Protein AF-A0ABD2N3L8-F1 (afdb_monomer_lite)

pLDDT: mean 77.05, std 20.36, range [38.5, 96.25]

Foldseek 3Di:
DDDDPPPPPPDDPPPVPVQLEAEDQDAQVPDAAEEEEEEDQDDWDPWDWDDDPNHIYIYGYAHPVGRLVSLLVCQVPRFDWPAEHEYEYPDPVSVVSSSVSCVVRDDPRGYRHYYHDDHDPPPPVPPPVVVVVVVVVVPDPDDDD

Structure (mmCIF, N/CA/C/O backbone):
data_AF-A0ABD2N3L8-F1
#
_entry.id   AF-A0ABD2N3L8-F1
#
loop_
_atom_site.group_PDB
_atom_site.id
_atom_site.type_symbol
_atom_site.label_atom_id
_atom_site.label_alt_id
_atom_site.label_comp_id
_atom_site.label_asym_id
_atom_site.label_entity_id
_atom_site.label_seq_id
_atom_site.pdbx_PDB_ins_code
_atom_site.Cartn_x
_atom_site.Cartn_y
_atom_site.Cartn_z
_atom_site.occupancy
_atom_site.B_iso_or_equiv
_atom_site.auth_seq_id
_atom_site.auth_comp_id
_atom_site.auth_asym_id
_atom_site.auth_atom_id
_atom_site.pdbx_PDB_model_num
ATOM 1 N N . MET A 1 1 ? 22.037 -50.477 7.734 1.00 45.06 1 MET A N 1
ATOM 2 C CA . MET A 1 1 ? 22.374 -49.044 7.628 1.00 45.06 1 MET A CA 1
ATOM 3 C C . MET A 1 1 ? 21.287 -48.515 6.740 1.00 45.06 1 MET A C 1
ATOM 5 O O . MET A 1 1 ? 21.421 -48.643 5.536 1.00 45.06 1 MET A O 1
ATOM 9 N N . ASP A 1 2 ? 20.197 -48.041 7.323 1.00 44.62 2 ASP A N 1
ATOM 10 C CA . ASP A 1 2 ? 19.033 -47.6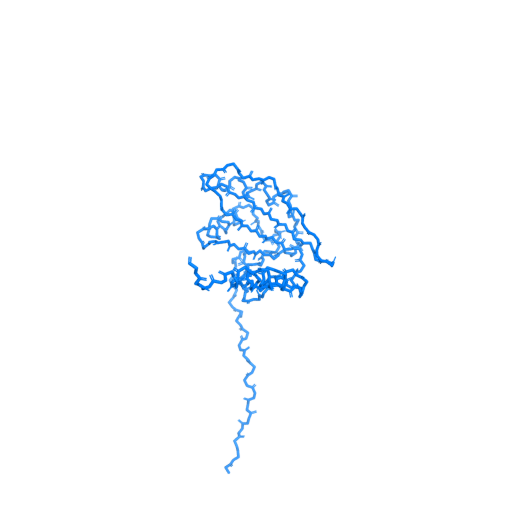13 6.558 1.00 44.62 2 ASP A CA 1
ATOM 11 C C . ASP A 1 2 ? 18.518 -46.367 7.261 1.00 44.62 2 ASP A C 1
ATOM 13 O O . ASP A 1 2 ? 18.253 -46.370 8.464 1.00 44.62 2 ASP A O 1
ATOM 17 N N . VAL A 1 3 ? 18.624 -45.270 6.524 1.00 47.12 3 VAL A N 1
ATOM 18 C CA . VAL A 1 3 ? 18.608 -43.897 7.009 1.00 47.12 3 VAL A CA 1
ATOM 19 C C . VAL A 1 3 ? 17.155 -43.447 7.103 1.00 47.12 3 VAL A C 1
ATOM 21 O O . VAL A 1 3 ? 16.407 -43.552 6.136 1.00 47.12 3 VAL A O 1
ATOM 24 N N . ASP A 1 4 ? 16.783 -42.977 8.289 1.00 46.62 4 ASP A N 1
ATOM 25 C CA . ASP A 1 4 ? 15.491 -42.391 8.635 1.00 46.62 4 ASP A CA 1
ATOM 26 C C . ASP A 1 4 ? 15.272 -41.114 7.799 1.00 46.62 4 ASP A C 1
ATOM 28 O O . ASP A 1 4 ? 15.884 -40.073 8.051 1.00 46.62 4 ASP A O 1
ATOM 32 N N . GLU A 1 5 ? 14.4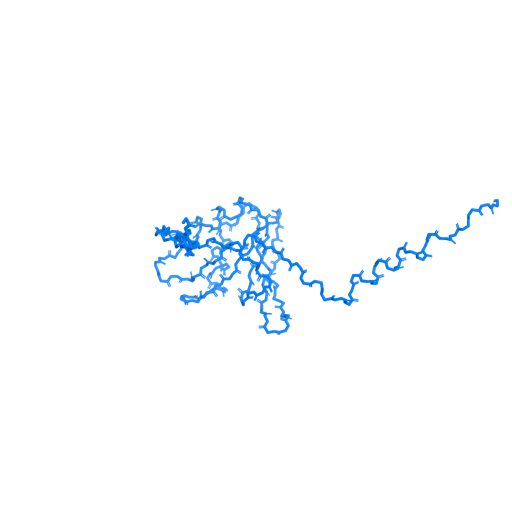47 -41.198 6.755 1.00 49.03 5 GLU A N 1
ATOM 33 C CA . GLU A 1 5 ? 14.090 -40.058 5.905 1.00 49.03 5 GLU A CA 1
ATOM 34 C C . GLU A 1 5 ? 12.995 -39.227 6.590 1.00 49.03 5 GLU A C 1
ATOM 36 O O . GLU A 1 5 ? 11.815 -39.262 6.239 1.00 49.03 5 GLU A O 1
ATOM 41 N N . GLN A 1 6 ? 13.389 -38.468 7.615 1.00 45.69 6 GLN A N 1
ATOM 42 C CA . GLN A 1 6 ? 12.543 -37.413 8.165 1.00 45.69 6 GLN A CA 1
ATOM 43 C C . GLN A 1 6 ? 12.435 -36.288 7.139 1.00 45.69 6 GLN A C 1
ATOM 45 O O . GLN A 1 6 ? 13.367 -35.515 6.919 1.00 45.69 6 GLN A O 1
ATOM 50 N N . THR A 1 7 ? 11.263 -36.182 6.517 1.00 46.12 7 THR A N 1
ATOM 51 C CA . THR A 1 7 ? 10.870 -35.008 5.738 1.00 46.12 7 THR A CA 1
ATOM 52 C C . THR A 1 7 ? 10.748 -33.821 6.695 1.00 46.12 7 THR A C 1
ATOM 54 O O . THR A 1 7 ? 9.750 -33.657 7.395 1.00 46.12 7 THR A O 1
ATOM 57 N N . ILE A 1 8 ? 11.795 -32.999 6.763 1.00 43.25 8 ILE A N 1
ATOM 58 C CA . ILE A 1 8 ? 11.789 -31.745 7.516 1.00 43.25 8 ILE A CA 1
ATOM 59 C C . ILE A 1 8 ? 10.856 -30.781 6.776 1.00 43.25 8 ILE A C 1
ATOM 61 O O . ILE A 1 8 ? 11.246 -30.130 5.808 1.00 43.25 8 ILE A O 1
ATOM 65 N N . HIS A 1 9 ? 9.603 -30.691 7.222 1.00 39.84 9 HIS A N 1
ATOM 66 C CA . HIS A 1 9 ? 8.725 -29.589 6.847 1.00 39.84 9 HIS A CA 1
ATOM 67 C C . HIS A 1 9 ? 9.372 -28.292 7.333 1.00 39.84 9 HIS A C 1
ATOM 69 O O . HIS A 1 9 ? 9.538 -28.092 8.537 1.00 39.84 9 HIS A O 1
ATOM 75 N N . SER A 1 10 ? 9.783 -27.435 6.396 1.00 44.34 10 SER A N 1
ATOM 76 C CA . SER A 1 10 ? 10.396 -26.150 6.709 1.00 44.34 10 SER A CA 1
ATOM 77 C C . SER A 1 10 ? 9.502 -25.346 7.651 1.00 44.34 10 SER A C 1
ATOM 79 O O . SER A 1 10 ? 8.373 -24.979 7.335 1.00 44.34 10 SER A O 1
ATOM 81 N N . SER A 1 11 ? 10.071 -25.148 8.830 1.00 39.94 11 SER A N 1
ATOM 82 C CA . SER A 1 11 ? 9.737 -24.291 9.952 1.00 39.94 11 SER A CA 1
ATOM 83 C C . SER A 1 11 ? 8.638 -23.259 9.703 1.00 39.94 11 SER A C 1
ATOM 85 O O . SER A 1 11 ? 8.831 -22.229 9.059 1.00 39.94 11 SER A O 1
ATOM 87 N N . ASN A 1 12 ? 7.508 -23.508 10.357 1.00 42.78 12 ASN A N 1
ATOM 88 C CA . ASN A 1 12 ? 6.548 -22.509 10.787 1.00 42.78 12 ASN A CA 1
ATOM 89 C C . ASN A 1 12 ? 7.272 -21.395 11.575 1.00 42.78 12 ASN A C 1
ATOM 91 O O . ASN A 1 12 ? 7.543 -21.544 12.766 1.00 42.78 12 ASN A O 1
ATOM 95 N N . SER A 1 13 ? 7.595 -20.280 10.916 1.00 38.50 13 SER A N 1
ATOM 96 C CA . SER A 1 13 ? 8.038 -19.052 11.584 1.00 38.50 13 SER A CA 1
ATOM 97 C C . SER A 1 13 ? 6.819 -18.329 12.157 1.00 38.50 13 SER A C 1
ATOM 99 O O . SER A 1 13 ? 6.389 -17.300 11.645 1.00 38.50 13 SER A O 1
ATOM 101 N N . THR A 1 14 ? 6.229 -18.876 13.222 1.00 43.19 14 THR A N 1
ATOM 102 C CA . THR A 1 14 ? 5.376 -18.090 14.124 1.00 43.19 14 THR A CA 1
ATOM 103 C C . THR A 1 14 ? 6.280 -17.389 15.126 1.00 43.19 14 THR A C 1
ATOM 105 O O . THR A 1 14 ? 6.346 -17.736 16.299 1.00 43.19 14 THR A O 1
ATOM 108 N N . THR A 1 15 ? 7.008 -16.383 14.656 1.00 40.62 15 THR A N 1
ATOM 109 C CA . THR A 1 15 ? 7.204 -15.211 15.498 1.00 40.62 15 THR A CA 1
ATOM 110 C C . THR A 1 15 ? 5.870 -14.486 15.460 1.00 40.62 15 THR A C 1
ATOM 112 O O . THR A 1 15 ? 5.416 -14.107 14.379 1.00 40.62 15 THR A O 1
ATOM 115 N N . GLU A 1 16 ? 5.205 -14.345 16.606 1.00 46.66 16 GLU A N 1
ATOM 116 C CA . GLU A 1 16 ? 4.121 -13.376 16.775 1.00 46.66 16 GLU A CA 1
ATOM 117 C C . GLU A 1 16 ? 4.713 -11.972 16.623 1.00 46.66 16 GLU A C 1
ATOM 119 O O . GLU A 1 16 ? 4.898 -11.221 17.579 1.00 46.66 16 GLU A O 1
ATOM 124 N N . ASP A 1 17 ? 5.094 -11.638 15.396 1.00 46.03 17 ASP A N 1
ATOM 125 C CA . ASP A 1 17 ? 5.476 -10.303 15.018 1.00 46.03 17 ASP A CA 1
ATOM 126 C C . ASP A 1 17 ? 4.173 -9.514 14.990 1.00 46.03 17 ASP A C 1
ATOM 128 O O . ASP A 1 17 ? 3.414 -9.521 14.022 1.00 46.03 17 ASP A O 1
ATOM 132 N N . SER A 1 18 ? 3.857 -8.914 16.136 1.00 56.66 18 SER A N 1
ATOM 133 C CA . SER A 1 18 ? 2.701 -8.035 16.329 1.00 56.66 18 SER A CA 1
ATOM 134 C C . SER A 1 18 ? 2.750 -6.768 15.463 1.00 56.66 18 SER A C 1
ATOM 136 O O . SER A 1 18 ? 1.913 -5.880 15.628 1.00 56.66 18 SER A O 1
ATOM 138 N N . SER A 1 19 ? 3.706 -6.677 14.533 1.00 67.25 19 SER A N 1
ATOM 139 C CA . SER A 1 19 ? 3.727 -5.674 13.485 1.00 67.25 19 SER A CA 1
ATOM 140 C C . SER A 1 19 ? 2.423 -5.731 12.673 1.00 67.25 19 SER A C 1
ATOM 142 O O . SER A 1 19 ? 2.055 -6.785 12.144 1.00 67.25 19 SER A O 1
ATOM 144 N N . PRO A 1 20 ? 1.707 -4.604 12.515 1.00 77.25 20 PRO A N 1
ATOM 145 C CA . PRO A 1 20 ? 0.467 -4.548 11.741 1.00 77.25 20 PRO A CA 1
ATOM 146 C C . PRO A 1 20 ? 0.691 -4.794 10.243 1.00 77.25 20 PRO A C 1
ATOM 148 O O . PRO A 1 20 ? -0.276 -4.927 9.491 1.00 77.25 20 PRO A O 1
ATOM 151 N N . ILE A 1 21 ? 1.951 -4.844 9.797 1.00 89.06 21 ILE A N 1
ATOM 152 C CA . ILE A 1 21 ? 2.322 -5.153 8.422 1.00 89.06 21 ILE A CA 1
ATOM 153 C C . ILE A 1 21 ? 3.120 -6.450 8.393 1.00 89.06 21 ILE A C 1
ATOM 155 O O . ILE A 1 21 ? 4.234 -6.518 8.911 1.00 89.06 21 ILE A O 1
ATOM 159 N N . LYS A 1 22 ? 2.569 -7.463 7.721 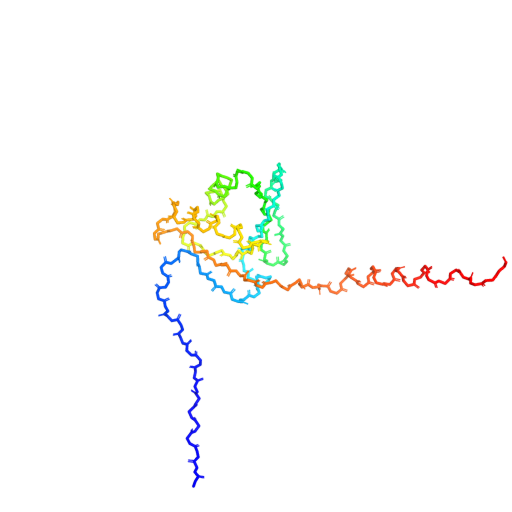1.00 91.19 22 LYS A N 1
ATOM 160 C CA . LYS A 1 22 ? 3.254 -8.735 7.471 1.00 91.19 22 LYS A CA 1
ATOM 161 C C . LYS A 1 22 ? 4.158 -8.595 6.253 1.00 91.19 22 LYS A C 1
ATOM 163 O O . LYS A 1 22 ? 3.719 -8.073 5.232 1.00 91.19 22 LYS A O 1
ATOM 168 N N . ILE A 1 23 ? 5.389 -9.088 6.329 1.00 92.25 23 ILE A N 1
ATOM 169 C CA . ILE A 1 23 ? 6.311 -9.121 5.186 1.00 92.25 23 ILE A CA 1
ATOM 170 C C . ILE A 1 23 ? 6.231 -10.499 4.524 1.00 92.25 23 ILE A C 1
ATOM 172 O O . ILE A 1 23 ? 6.195 -11.522 5.204 1.00 92.25 23 ILE A O 1
ATOM 176 N N . SER A 1 24 ? 6.184 -10.529 3.197 1.00 91.19 24 SER A N 1
ATOM 177 C CA . SER A 1 24 ? 6.148 -11.740 2.3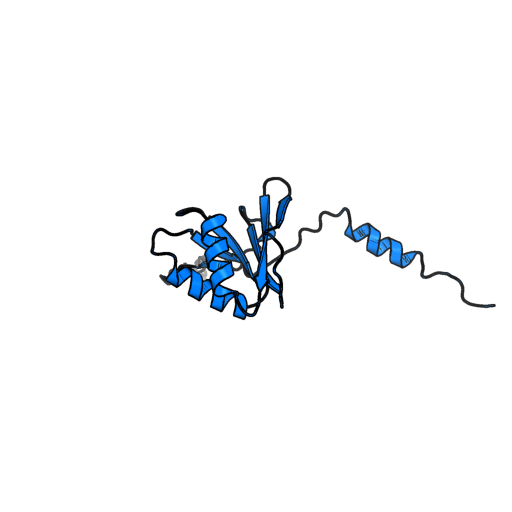84 1.00 91.19 24 SER A CA 1
ATOM 178 C C . SER A 1 24 ? 7.124 -11.615 1.216 1.00 91.19 24 SER A C 1
ATOM 180 O O . SER A 1 24 ? 7.189 -10.575 0.559 1.00 91.19 24 SER A O 1
ATOM 182 N N . SER A 1 25 ? 7.851 -12.697 0.936 1.00 88.25 25 SER A N 1
ATOM 183 C CA . SER A 1 25 ? 8.687 -12.841 -0.262 1.00 88.25 25 SER A CA 1
ATOM 184 C C . SER A 1 25 ? 7.876 -13.150 -1.524 1.00 88.25 25 SER A C 1
ATOM 186 O O . SER A 1 25 ? 8.444 -13.372 -2.587 1.00 88.25 25 SER A O 1
ATOM 188 N N . ASP A 1 26 ? 6.548 -13.208 -1.425 1.00 88.19 26 ASP A N 1
ATOM 189 C CA . ASP A 1 26 ? 5.693 -13.489 -2.567 1.00 88.19 26 ASP A CA 1
ATOM 190 C C . ASP A 1 26 ? 5.746 -12.364 -3.609 1.00 88.19 26 ASP A C 1
ATOM 192 O O . ASP A 1 26 ? 5.830 -11.176 -3.292 1.00 88.19 26 ASP A O 1
ATOM 196 N N . VAL A 1 27 ? 5.574 -12.751 -4.873 1.00 90.25 27 VAL A N 1
ATOM 197 C CA . VAL A 1 27 ? 5.425 -11.816 -5.990 1.00 90.25 27 VAL A CA 1
ATOM 198 C C . VAL A 1 27 ? 4.055 -11.139 -5.931 1.00 90.25 27 VAL A C 1
ATOM 200 O O . VAL A 1 27 ? 3.018 -11.806 -6.074 1.00 90.25 27 VAL A O 1
ATOM 203 N N . ILE A 1 28 ? 4.043 -9.809 -5.786 1.00 91.62 28 ILE A N 1
ATOM 204 C CA . ILE A 1 28 ? 2.801 -9.026 -5.682 1.00 91.62 28 ILE A CA 1
ATOM 205 C C . ILE A 1 28 ? 1.910 -9.167 -6.911 1.00 91.62 28 ILE A C 1
ATOM 207 O O . ILE A 1 28 ? 0.695 -9.199 -6.760 1.00 91.62 28 ILE A O 1
ATOM 211 N N . ASP A 1 29 ? 2.488 -9.290 -8.108 1.00 87.81 29 ASP A N 1
ATOM 212 C CA . ASP A 1 29 ? 1.766 -9.189 -9.380 1.00 87.81 29 ASP A CA 1
ATOM 213 C C . ASP A 1 29 ? 0.692 -10.279 -9.567 1.00 87.81 29 ASP A C 1
ATOM 215 O O . ASP A 1 29 ? -0.238 -10.083 -10.353 1.00 87.81 29 ASP A O 1
ATOM 219 N N . SER A 1 30 ? 0.758 -11.361 -8.780 1.00 85.69 30 SER A N 1
ATOM 220 C CA . SER A 1 30 ? -0.224 -12.459 -8.720 1.00 85.69 30 SER A CA 1
ATOM 221 C C . SER A 1 30 ? -1.355 -12.266 -7.693 1.00 85.69 30 SER A C 1
ATOM 223 O O . SER A 1 30 ? -2.302 -13.054 -7.652 1.00 85.69 30 SER A O 1
ATOM 225 N N . LYS A 1 31 ? -1.269 -11.251 -6.826 1.00 91.12 31 LYS A N 1
ATOM 226 C CA . LYS A 1 31 ? -2.156 -11.076 -5.664 1.00 91.12 31 LYS A CA 1
ATOM 227 C C . LYS A 1 31 ? -3.374 -10.196 -5.984 1.00 91.12 31 LYS A C 1
ATOM 229 O O . LYS A 1 31 ? -3.300 -9.348 -6.863 1.00 91.12 31 LYS A O 1
ATOM 234 N N . PRO A 1 32 ? -4.517 -10.337 -5.298 1.00 91.44 32 PRO A N 1
ATOM 235 C CA . PRO A 1 32 ? -5.646 -9.416 -5.464 1.00 91.44 32 PRO A CA 1
ATOM 236 C C . PRO A 1 32 ? -5.404 -8.074 -4.746 1.00 91.44 32 PRO A C 1
ATOM 238 O O . PRO A 1 32 ? -4.618 -8.016 -3.813 1.00 91.44 32 PRO A O 1
ATOM 241 N N . ASN A 1 33 ? -6.137 -7.013 -5.114 1.00 90.81 33 ASN A N 1
ATOM 242 C CA . ASN A 1 33 ? -6.112 -5.693 -4.449 1.00 90.81 33 ASN A CA 1
ATOM 243 C C . ASN A 1 33 ? -4.686 -5.154 -4.196 1.00 90.81 33 ASN A C 1
ATOM 245 O O . ASN A 1 33 ? -4.275 -4.963 -3.047 1.00 90.81 33 ASN A O 1
ATOM 249 N N . GLN A 1 34 ? -3.934 -4.955 -5.277 1.00 94.62 34 GLN A N 1
ATOM 250 C CA . GLN A 1 34 ? -2.526 -4.567 -5.228 1.00 94.62 34 GLN A CA 1
ATOM 251 C C . GLN A 1 34 ? -2.380 -3.051 -5.092 1.00 94.62 34 GLN A C 1
ATOM 253 O O . GLN A 1 34 ? -3.026 -2.299 -5.824 1.00 94.62 34 GLN A O 1
ATOM 258 N N . TYR A 1 35 ? -1.473 -2.613 -4.226 1.00 96.25 35 TYR A N 1
ATOM 259 C CA . TYR A 1 35 ? -1.059 -1.224 -4.081 1.00 96.25 35 TYR A CA 1
ATOM 260 C C . TYR A 1 35 ? 0.438 -1.084 -4.345 1.00 96.25 35 TYR A C 1
ATOM 262 O O . TYR A 1 35 ? 1.267 -1.665 -3.647 1.00 96.25 35 TYR A O 1
ATOM 270 N N . PHE A 1 36 ? 0.785 -0.265 -5.329 1.00 94.94 36 PHE A N 1
ATOM 271 C CA . PHE A 1 36 ? 2.154 0.134 -5.622 1.00 94.94 36 PHE A CA 1
ATOM 272 C C . PHE A 1 36 ? 2.359 1.545 -5.093 1.00 94.94 36 PHE A C 1
ATOM 274 O O . PHE A 1 36 ? 1.747 2.492 -5.596 1.00 94.94 36 PHE A O 1
ATOM 281 N N . ILE A 1 37 ? 3.172 1.679 -4.048 1.00 95.38 37 ILE A N 1
ATOM 282 C CA . ILE A 1 37 ? 3.430 2.962 -3.400 1.00 95.38 37 ILE A CA 1
ATOM 283 C C . ILE A 1 37 ? 4.780 3.480 -3.880 1.00 95.38 37 ILE A C 1
ATOM 285 O O . ILE A 1 37 ? 5.821 2.856 -3.657 1.00 95.38 37 ILE A O 1
ATOM 289 N N . HIS A 1 38 ? 4.739 4.633 -4.536 1.00 93.25 38 HIS A N 1
ATOM 290 C CA . HIS A 1 38 ? 5.890 5.305 -5.112 1.00 93.25 38 HIS A CA 1
ATOM 291 C C . HIS A 1 38 ? 6.139 6.622 -4.382 1.00 93.25 38 HIS A C 1
ATOM 293 O O . HIS A 1 38 ? 5.215 7.403 -4.151 1.00 93.25 38 HIS A O 1
ATOM 299 N N . GLU A 1 39 ? 7.398 6.893 -4.065 1.00 91.94 39 GLU A N 1
ATOM 300 C CA . GLU A 1 39 ? 7.817 8.203 -3.573 1.00 91.94 39 GLU A CA 1
ATOM 301 C C . GLU A 1 39 ? 8.128 9.129 -4.758 1.00 91.94 39 GLU A C 1
ATOM 303 O O . GLU A 1 39 ? 8.790 8.730 -5.718 1.00 91.94 39 GLU A O 1
ATOM 308 N N . VAL A 1 40 ? 7.651 10.370 -4.695 1.00 91.75 40 VAL A N 1
ATOM 309 C CA . VAL A 1 40 ? 7.971 11.438 -5.651 1.00 91.75 40 VAL A CA 1
ATOM 310 C C . VAL A 1 40 ? 8.474 12.665 -4.901 1.00 91.75 40 VAL A C 1
ATOM 312 O O . VAL A 1 40 ? 8.132 12.873 -3.742 1.00 91.75 40 VAL A O 1
ATOM 315 N N . TYR A 1 41 ? 9.280 13.504 -5.553 1.00 86.31 41 TYR A N 1
ATOM 316 C CA . TYR A 1 41 ? 9.812 14.705 -4.904 1.00 86.31 41 TYR A CA 1
ATOM 317 C C . TYR A 1 41 ? 8.695 15.657 -4.468 1.00 86.31 41 TYR A C 1
ATOM 319 O O . TYR A 1 41 ? 8.612 15.979 -3.293 1.00 86.31 41 TYR A O 1
ATOM 327 N N . ASN A 1 42 ? 7.815 16.050 -5.393 1.00 86.00 42 ASN A N 1
ATOM 328 C CA . ASN A 1 42 ? 6.723 16.991 -5.146 1.00 86.00 42 ASN A CA 1
ATOM 329 C C . ASN A 1 42 ? 5.498 16.653 -6.004 1.00 86.00 42 ASN A C 1
ATOM 331 O O . ASN A 1 42 ? 5.632 16.021 -7.051 1.00 86.00 42 ASN A O 1
ATOM 335 N N . ASN A 1 43 ? 4.328 17.150 -5.586 1.00 86.69 43 ASN A N 1
ATOM 336 C CA . ASN A 1 43 ? 3.060 17.081 -6.325 1.00 86.69 43 ASN A CA 1
ATOM 337 C C . ASN A 1 43 ? 2.649 15.647 -6.719 1.00 86.69 43 ASN A C 1
ATOM 339 O O . ASN A 1 43 ? 2.614 15.323 -7.911 1.00 86.69 43 ASN A O 1
ATOM 343 N N . PRO A 1 44 ? 2.336 14.780 -5.738 1.00 90.94 44 PRO A N 1
ATOM 344 C CA . PRO A 1 44 ? 1.860 13.432 -6.020 1.00 90.94 44 PRO A CA 1
ATOM 345 C C . PRO A 1 44 ? 0.610 13.474 -6.900 1.00 90.94 44 PRO A C 1
ATOM 347 O O . PRO A 1 44 ? -0.318 14.256 -6.669 1.00 90.94 44 PRO A O 1
ATOM 350 N N . LYS A 1 45 ? 0.583 12.628 -7.931 1.00 91.56 45 LYS A N 1
ATOM 351 C CA . LYS A 1 45 ? -0.593 12.489 -8.792 1.00 91.56 45 LYS A CA 1
ATOM 352 C C . LYS A 1 45 ? -1.721 11.759 -8.050 1.00 91.56 45 LYS A C 1
ATOM 354 O O . LYS A 1 45 ? -1.442 10.964 -7.148 1.00 91.56 45 LYS A O 1
ATOM 359 N N . PRO A 1 46 ? -2.989 11.974 -8.450 1.00 91.50 46 PRO A N 1
ATOM 360 C CA . PRO A 1 46 ? -4.110 11.191 -7.941 1.00 91.50 46 PRO A CA 1
ATOM 361 C C . PRO A 1 46 ? -3.878 9.685 -8.105 1.00 91.50 46 PRO A C 1
ATOM 363 O O . PRO A 1 46 ? -3.215 9.256 -9.055 1.00 91.50 46 PRO A O 1
ATOM 366 N N . VAL A 1 47 ? -4.460 8.891 -7.202 1.00 93.88 47 VAL A N 1
ATOM 367 C CA . VAL A 1 47 ? -4.364 7.426 -7.243 1.00 93.88 47 VAL A CA 1
ATOM 368 C C . VAL A 1 47 ? -4.863 6.923 -8.595 1.00 93.88 47 VAL A C 1
ATOM 370 O O . VAL A 1 47 ? -6.019 7.135 -8.966 1.00 93.88 47 VAL A O 1
ATOM 373 N N . LYS A 1 48 ? -3.991 6.238 -9.338 1.00 94.25 48 LYS A N 1
ATOM 374 C CA . LYS A 1 48 ? -4.353 5.628 -10.619 1.00 94.25 48 LYS A CA 1
ATOM 375 C C . LYS A 1 48 ? -4.785 4.191 -10.374 1.00 94.25 48 LYS A C 1
ATOM 377 O O . LYS A 1 48 ? -4.015 3.398 -9.841 1.00 94.25 48 LYS A O 1
ATOM 382 N N . LYS A 1 49 ? -5.995 3.848 -10.810 1.00 93.50 49 LYS A N 1
ATOM 383 C CA . LYS A 1 49 ? -6.487 2.470 -10.827 1.00 93.50 49 LYS A CA 1
ATOM 384 C C . LYS A 1 49 ? -6.237 1.838 -12.192 1.00 93.50 49 LYS A C 1
ATOM 386 O O . LYS A 1 49 ? -6.534 2.437 -13.221 1.00 93.50 49 LYS A O 1
ATOM 391 N N . GLU A 1 50 ? -5.749 0.612 -12.182 1.00 91.56 50 GLU A N 1
ATOM 392 C CA . GLU A 1 50 ? -5.598 -0.256 -13.341 1.00 91.56 50 GLU A CA 1
ATOM 393 C C . GLU A 1 50 ? -6.265 -1.605 -13.040 1.00 91.56 50 GLU A C 1
ATOM 395 O O . GLU A 1 50 ? -6.364 -2.035 -11.889 1.00 91.56 50 GLU A O 1
ATOM 400 N N . THR A 1 51 ? -6.809 -2.259 -14.062 1.00 88.69 51 THR A N 1
ATOM 401 C CA . THR A 1 51 ? -7.394 -3.598 -13.933 1.00 88.69 51 THR A CA 1
ATOM 402 C C . THR A 1 51 ? -6.793 -4.489 -15.002 1.00 88.69 51 THR A C 1
ATOM 404 O O . THR A 1 51 ? -6.929 -4.192 -16.184 1.00 88.69 51 THR A O 1
ATOM 407 N N . ILE A 1 52 ? -6.136 -5.567 -14.575 1.00 83.00 52 ILE A N 1
ATOM 408 C CA . ILE A 1 52 ? -5.531 -6.564 -15.462 1.00 83.00 52 ILE A CA 1
ATOM 409 C C . ILE A 1 52 ? -6.215 -7.898 -15.191 1.00 83.00 52 ILE A C 1
ATOM 411 O O . ILE A 1 52 ? -6.111 -8.462 -14.097 1.00 83.00 52 ILE A O 1
ATOM 415 N N . GLY A 1 53 ? -6.994 -8.371 -16.163 1.00 85.44 53 GLY A N 1
ATOM 416 C CA . GLY A 1 53 ? -7.890 -9.508 -15.971 1.00 85.44 53 GLY A CA 1
ATOM 417 C C . GLY A 1 53 ? -8.846 -9.277 -14.793 1.00 85.44 53 GLY A C 1
ATOM 418 O O . GLY A 1 53 ? -9.686 -8.382 -14.823 1.00 85.44 53 GLY A O 1
ATOM 419 N N . LYS A 1 54 ? -8.714 -10.089 -13.736 1.00 86.00 54 LYS A N 1
ATOM 420 C CA . LYS A 1 54 ? -9.524 -9.993 -12.502 1.00 86.00 54 LYS A CA 1
ATOM 421 C C . LYS A 1 54 ? -8.827 -9.234 -11.364 1.00 86.00 54 LYS A C 1
ATOM 423 O O . LYS A 1 54 ? -9.391 -9.107 -10.278 1.00 86.00 54 LYS A O 1
ATOM 428 N N . ILE A 1 55 ? -7.603 -8.762 -11.583 1.00 87.44 55 ILE A N 1
ATOM 429 C CA . ILE A 1 55 ? -6.766 -8.138 -10.560 1.00 87.44 55 ILE A CA 1
ATOM 430 C C . ILE A 1 55 ? -6.899 -6.618 -10.651 1.00 87.44 55 ILE A C 1
ATOM 432 O O . ILE A 1 55 ? -6.708 -6.029 -11.712 1.00 87.44 55 ILE A O 1
ATOM 436 N N . GLN A 1 56 ? -7.194 -5.979 -9.518 1.00 89.94 56 GLN A N 1
ATOM 437 C CA . GLN A 1 56 ? -7.164 -4.522 -9.387 1.00 89.94 56 GLN A CA 1
ATOM 438 C C . GLN A 1 56 ? -5.805 -4.078 -8.849 1.00 89.94 56 GLN A C 1
ATOM 440 O O . GLN A 1 56 ? -5.347 -4.598 -7.826 1.00 89.94 56 GLN A O 1
ATOM 445 N N . ARG A 1 57 ? -5.202 -3.105 -9.532 1.00 93.00 57 ARG A N 1
ATOM 446 C CA . ARG A 1 57 ? -3.935 -2.466 -9.183 1.00 93.00 57 ARG A CA 1
ATOM 447 C C . ARG A 1 57 ? -4.163 -0.986 -8.937 1.00 93.00 57 ARG A C 1
ATOM 449 O O . ARG A 1 57 ? -4.877 -0.325 -9.688 1.00 93.00 57 ARG A O 1
ATOM 456 N N . PHE A 1 58 ? -3.545 -0.464 -7.896 1.00 95.25 58 PHE A N 1
ATOM 457 C CA . PHE A 1 58 ? -3.604 0.942 -7.540 1.00 95.25 58 PHE A CA 1
ATOM 458 C C . PHE A 1 58 ? -2.181 1.478 -7.450 1.00 95.25 58 PHE A C 1
ATOM 460 O O . PHE A 1 58 ? -1.365 0.962 -6.691 1.00 95.25 58 PHE A O 1
ATOM 467 N N . HIS A 1 59 ? -1.892 2.522 -8.214 1.00 95.06 59 HIS A N 1
ATOM 468 C CA . HIS A 1 59 ? -0.630 3.244 -8.148 1.00 95.06 59 HIS A CA 1
ATOM 469 C C . HIS A 1 59 ? -0.837 4.501 -7.322 1.00 95.06 59 HIS A C 1
ATOM 471 O O . HIS A 1 59 ? -1.628 5.377 -7.684 1.00 95.06 59 HIS A O 1
ATOM 477 N N . VAL A 1 60 ? -0.124 4.569 -6.207 1.00 95.50 60 VAL A N 1
ATOM 478 C CA . VAL A 1 60 ? -0.206 5.652 -5.236 1.00 95.50 60 VAL A CA 1
ATOM 479 C C . VAL A 1 60 ? 1.130 6.369 -5.241 1.00 95.50 60 VAL A C 1
ATOM 481 O O . VAL A 1 60 ? 2.181 5.739 -5.132 1.00 95.50 60 VAL A O 1
ATOM 484 N N . GLN A 1 61 ? 1.086 7.687 -5.376 1.00 94.81 61 GLN A N 1
ATOM 485 C CA . GLN A 1 61 ? 2.262 8.530 -5.231 1.00 94.81 61 GLN A CA 1
ATOM 486 C C . GLN A 1 61 ? 2.164 9.280 -3.913 1.00 94.81 61 GLN A C 1
ATOM 488 O O . GLN A 1 61 ? 1.094 9.784 -3.575 1.00 94.81 61 GLN A O 1
ATOM 493 N N . VAL A 1 62 ? 3.277 9.356 -3.193 1.00 93.00 62 VAL A N 1
ATOM 494 C CA . VAL A 1 62 ? 3.409 10.193 -2.000 1.00 93.00 62 VAL A CA 1
ATOM 495 C C . VAL A 1 62 ? 4.622 11.099 -2.143 1.00 93.00 62 VAL A C 1
ATOM 497 O O . VAL A 1 62 ? 5.648 10.693 -2.691 1.00 93.00 62 VAL A O 1
ATOM 500 N N . SER A 1 63 ? 4.496 12.340 -1.693 1.00 91.50 63 SER A N 1
ATOM 501 C CA . SER A 1 63 ? 5.592 13.297 -1.654 1.00 91.50 63 SER A CA 1
ATOM 502 C C . SER A 1 63 ? 6.627 12.885 -0.615 1.00 91.50 63 SER A C 1
ATOM 504 O O . SER A 1 63 ? 6.291 12.370 0.451 1.00 91.50 63 SER A O 1
ATOM 506 N N . ARG A 1 64 ? 7.899 13.151 -0.896 1.00 86.25 64 ARG A N 1
ATOM 507 C CA . ARG A 1 64 ? 8.993 12.898 0.048 1.00 86.25 64 ARG A CA 1
ATOM 508 C C . ARG A 1 64 ? 8.848 13.714 1.336 1.00 86.25 64 ARG A C 1
ATOM 510 O O . ARG A 1 64 ? 9.114 13.200 2.420 1.00 86.25 64 ARG A O 1
ATOM 517 N N . ASP A 1 65 ? 8.378 14.953 1.208 1.00 81.25 65 ASP A N 1
ATOM 518 C CA . ASP A 1 65 ? 8.363 15.937 2.296 1.00 81.25 65 ASP A CA 1
ATOM 519 C C . ASP A 1 65 ? 7.101 15.868 3.181 1.00 81.25 65 ASP A C 1
ATOM 521 O O . ASP A 1 65 ? 7.149 16.260 4.345 1.00 81.25 65 ASP A O 1
ATOM 525 N N . ASN A 1 66 ? 5.969 15.354 2.673 1.00 76.38 66 ASN A N 1
ATOM 526 C CA . ASN A 1 66 ? 4.695 15.269 3.412 1.00 76.38 66 ASN A CA 1
ATOM 527 C C . ASN A 1 66 ? 4.037 13.872 3.336 1.00 76.38 66 ASN A C 1
ATOM 529 O O . ASN A 1 66 ? 2.815 13.726 3.461 1.00 76.38 66 ASN A O 1
ATOM 533 N N . ASN A 1 67 ? 4.847 12.823 3.173 1.00 82.88 67 ASN A N 1
ATOM 534 C CA . ASN A 1 67 ? 4.382 11.439 3.035 1.00 82.88 67 ASN A CA 1
ATOM 535 C C . ASN A 1 67 ? 3.424 10.989 4.154 1.00 82.88 67 ASN A C 1
ATOM 537 O O . ASN A 1 67 ? 2.437 10.322 3.866 1.00 82.88 67 ASN A O 1
ATOM 541 N N . ALA A 1 68 ? 3.646 11.351 5.420 1.00 89.56 68 ALA A N 1
ATOM 542 C CA . ALA A 1 68 ? 2.863 10.802 6.530 1.00 89.56 68 ALA A CA 1
ATOM 543 C C . ALA A 1 68 ? 1.364 11.159 6.463 1.00 89.56 68 ALA A C 1
ATOM 545 O O . ALA A 1 68 ? 0.498 10.297 6.644 1.00 89.56 68 ALA A O 1
ATOM 546 N N . ASN A 1 69 ? 1.045 12.423 6.169 1.00 90.31 69 ASN A N 1
ATOM 547 C CA . ASN A 1 69 ? -0.339 12.885 6.047 1.00 90.31 69 ASN A CA 1
ATOM 548 C C . ASN A 1 69 ? -1.020 12.308 4.803 1.00 90.31 69 ASN A C 1
ATOM 550 O O . ASN A 1 69 ? -2.197 11.942 4.847 1.00 90.31 69 ASN A O 1
ATOM 554 N N . GLU A 1 70 ? -0.277 12.201 3.705 1.00 92.12 70 GLU A N 1
ATOM 555 C CA . GLU A 1 70 ? -0.766 11.628 2.454 1.00 92.12 70 GLU A CA 1
ATOM 556 C C . GLU A 1 70 ? -1.052 10.133 2.601 1.00 92.12 70 GLU A C 1
ATOM 558 O O . GLU A 1 70 ? -2.137 9.688 2.232 1.00 92.12 70 GLU A O 1
ATOM 563 N N . ILE A 1 71 ? -0.151 9.383 3.244 1.00 93.56 71 ILE A N 1
ATOM 564 C CA . ILE A 1 71 ? -0.341 7.969 3.589 1.00 93.56 71 ILE A CA 1
ATOM 565 C C . ILE A 1 71 ? -1.587 7.806 4.462 1.00 93.56 71 ILE A C 1
ATOM 567 O O . ILE A 1 71 ? -2.430 6.957 4.179 1.00 93.56 71 ILE A O 1
ATOM 571 N N . LYS A 1 72 ? -1.757 8.649 5.489 1.00 93.06 72 LYS A N 1
ATOM 572 C CA . LYS A 1 72 ? -2.943 8.622 6.357 1.00 93.06 72 LYS A CA 1
ATOM 573 C C . LYS A 1 72 ? -4.238 8.835 5.578 1.00 93.06 72 LYS A C 1
ATOM 575 O O . LYS A 1 72 ? -5.212 8.118 5.807 1.00 93.06 72 LYS A O 1
ATOM 580 N N . LYS A 1 73 ? -4.270 9.831 4.688 1.00 92.38 73 LYS A N 1
ATOM 581 C CA . LYS A 1 73 ? -5.445 10.124 3.860 1.00 92.38 73 LYS A CA 1
ATOM 582 C C . LYS A 1 73 ? -5.746 8.958 2.920 1.00 92.38 73 LYS A C 1
ATOM 584 O O . LYS A 1 73 ? -6.877 8.486 2.890 1.00 92.38 73 LYS A O 1
ATOM 589 N N . PHE A 1 74 ? -4.720 8.464 2.232 1.00 93.81 74 PHE A N 1
ATOM 590 C CA . PHE A 1 74 ? -4.813 7.313 1.343 1.00 93.81 74 PHE A CA 1
ATOM 591 C C . PHE A 1 74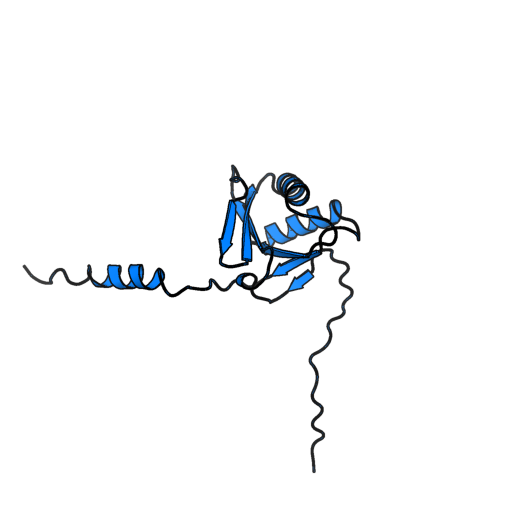 ? -5.385 6.084 2.063 1.00 93.81 74 PHE A C 1
ATOM 593 O O . PHE A 1 74 ? -6.359 5.502 1.595 1.00 93.81 74 PHE A O 1
ATOM 600 N N . LEU A 1 75 ? -4.838 5.720 3.225 1.00 92.81 75 LEU A N 1
ATOM 601 C CA . LEU A 1 75 ? -5.292 4.554 3.981 1.00 92.81 75 LEU A CA 1
ATOM 602 C C . LEU A 1 75 ? -6.780 4.658 4.337 1.00 92.81 75 LEU A C 1
ATOM 604 O O . LEU A 1 75 ? -7.522 3.701 4.143 1.00 92.81 75 LEU A O 1
ATOM 608 N N . LYS A 1 76 ? -7.248 5.826 4.783 1.00 91.31 76 LYS A N 1
ATOM 609 C CA . LYS A 1 76 ? -8.666 6.033 5.121 1.00 91.31 76 LYS A CA 1
ATOM 61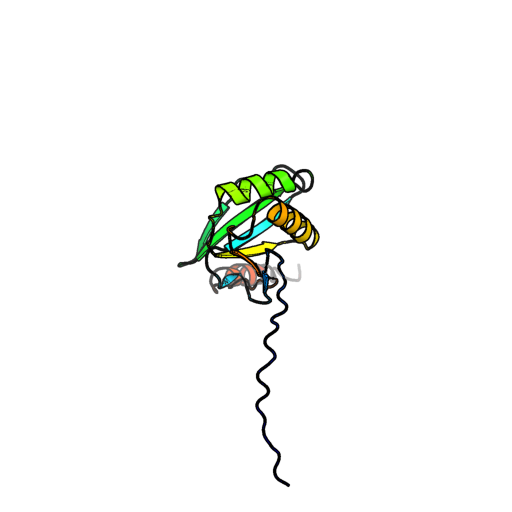0 C C . LYS A 1 76 ? -9.608 5.981 3.917 1.00 91.31 76 LYS A C 1
ATOM 612 O O . LYS A 1 76 ? -10.764 5.615 4.081 1.00 91.31 76 LYS A O 1
ATOM 617 N N . GLU A 1 77 ? -9.142 6.395 2.744 1.00 93.94 77 GLU A N 1
ATOM 618 C CA . GLU A 1 77 ? -9.972 6.503 1.539 1.00 93.94 77 GLU A CA 1
ATOM 619 C C . GLU A 1 77 ? -10.009 5.193 0.735 1.00 93.94 77 GLU A C 1
ATOM 621 O O . GLU A 1 77 ? -11.035 4.861 0.144 1.00 93.94 77 GLU A O 1
ATOM 626 N N . TYR A 1 78 ? -8.913 4.426 0.738 1.00 93.38 78 TYR A N 1
ATOM 627 C CA . TYR A 1 78 ? -8.726 3.270 -0.151 1.00 93.38 78 TYR A CA 1
ATOM 628 C C . TYR A 1 78 ? -8.602 1.925 0.572 1.00 93.38 78 TYR A C 1
ATOM 630 O O . TYR A 1 78 ? -8.547 0.879 -0.079 1.00 93.38 78 TYR A O 1
ATOM 638 N N . THR A 1 79 ? -8.572 1.904 1.904 1.00 92.44 79 THR A N 1
ATOM 639 C CA . THR A 1 79 ? -8.577 0.649 2.663 1.00 92.44 79 THR A CA 1
ATOM 640 C C . THR A 1 79 ? -9.844 0.510 3.492 1.00 92.44 79 THR A C 1
ATOM 642 O O . THR A 1 79 ? -10.578 1.465 3.722 1.00 92.44 79 THR A O 1
ATOM 645 N N . ALA A 1 80 ? -10.131 -0.727 3.880 1.00 91.12 80 ALA A N 1
ATOM 646 C CA . ALA A 1 80 ? -11.283 -1.072 4.691 1.00 91.12 80 ALA A CA 1
ATOM 647 C C . ALA A 1 80 ? -10.822 -2.065 5.750 1.00 91.12 80 ALA A C 1
ATOM 649 O O . ALA A 1 80 ? -9.997 -2.939 5.457 1.00 91.12 80 ALA A O 1
ATOM 650 N N . ASP A 1 81 ? -11.369 -1.928 6.948 1.00 90.00 81 ASP A N 1
ATOM 651 C CA . ASP A 1 81 ? -11.059 -2.786 8.083 1.00 90.00 81 ASP A CA 1
ATOM 652 C C . ASP A 1 81 ? -11.297 -4.262 7.742 1.00 90.00 81 ASP A C 1
ATOM 654 O O . ASP A 1 81 ? -12.212 -4.605 6.985 1.00 90.00 81 ASP A O 1
ATOM 658 N N . LYS A 1 82 ? -10.451 -5.147 8.285 1.00 87.81 82 LYS A N 1
ATOM 659 C CA . LYS A 1 82 ? -10.537 -6.613 8.108 1.00 87.81 82 LYS A CA 1
ATOM 660 C C . LYS A 1 82 ? -10.432 -7.103 6.659 1.00 87.81 82 LYS A C 1
ATOM 662 O O . LYS A 1 82 ? -10.641 -8.286 6.390 1.00 87.81 82 LYS A O 1
ATOM 667 N N . LYS A 1 83 ? -10.080 -6.227 5.714 1.00 91.75 83 LYS A N 1
ATOM 668 C CA . LYS A 1 83 ? -9.774 -6.601 4.333 1.00 91.75 83 LYS A CA 1
ATOM 669 C C . LYS A 1 83 ? -8.266 -6.672 4.125 1.00 91.75 83 LYS A C 1
ATOM 671 O O . LYS A 1 83 ? -7.514 -5.837 4.623 1.00 91.75 83 LYS A O 1
ATOM 676 N N . ARG A 1 84 ? -7.845 -7.686 3.366 1.00 93.25 84 ARG A N 1
ATOM 677 C CA . ARG A 1 84 ? -6.447 -7.923 3.012 1.00 93.25 84 ARG A CA 1
ATOM 678 C C . ARG A 1 84 ? -6.047 -7.165 1.756 1.00 93.25 84 ARG A C 1
ATOM 680 O O . ARG A 1 84 ? -6.744 -7.221 0.737 1.00 93.25 84 ARG A O 1
ATOM 687 N N . TYR A 1 85 ? -4.888 -6.530 1.836 1.00 95.12 85 TYR A N 1
ATOM 688 C CA . TYR A 1 85 ? -4.297 -5.735 0.774 1.00 95.12 85 TYR A CA 1
ATOM 689 C C . TYR A 1 85 ? -2.810 -6.048 0.644 1.00 95.12 85 TYR A C 1
ATOM 691 O O . TYR A 1 85 ? -2.113 -6.232 1.643 1.00 95.12 85 TYR A O 1
ATOM 699 N N . TYR A 1 86 ? -2.333 -6.096 -0.596 1.00 95.94 86 TYR A N 1
ATOM 700 C CA . TYR A 1 86 ? -0.948 -6.429 -0.906 1.00 95.94 86 TYR A CA 1
ATOM 701 C C . TYR A 1 86 ? -0.240 -5.176 -1.397 1.00 95.94 86 TYR A C 1
ATOM 703 O O . TYR A 1 86 ? -0.706 -4.525 -2.329 1.00 95.94 86 TYR A O 1
ATOM 711 N N . PHE A 1 87 ? 0.862 -4.831 -0.749 1.00 96.19 87 PHE A N 1
ATOM 712 C CA . PHE A 1 87 ? 1.602 -3.602 -0.976 1.00 96.19 87 PHE A CA 1
ATOM 713 C C . PHE A 1 87 ? 2.990 -3.902 -1.509 1.00 96.19 87 PHE A C 1
ATOM 715 O O . PHE A 1 87 ? 3.626 -4.864 -1.088 1.00 96.19 87 PHE A O 1
ATOM 722 N N . HIS A 1 88 ? 3.474 -3.043 -2.391 1.00 95.62 88 HIS A N 1
ATOM 723 C CA . HIS A 1 88 ? 4.865 -3.000 -2.804 1.00 95.62 88 HIS A CA 1
ATOM 724 C C . HIS A 1 88 ? 5.362 -1.557 -2.720 1.00 95.62 88 HIS A C 1
ATOM 726 O O . HIS A 1 88 ? 4.662 -0.631 -3.138 1.00 95.62 88 HIS A O 1
ATOM 732 N N . PHE A 1 89 ? 6.560 -1.370 -2.169 1.00 93.69 89 PHE A N 1
ATOM 733 C CA . PHE A 1 89 ? 7.160 -0.060 -1.927 1.00 93.69 89 PHE A CA 1
ATOM 734 C C . PHE A 1 89 ? 8.417 0.095 -2.773 1.00 93.69 89 PHE A C 1
ATOM 736 O O . PHE A 1 89 ? 9.251 -0.803 -2.816 1.00 93.69 89 PHE A O 1
ATOM 743 N N . THR A 1 90 ? 8.590 1.260 -3.396 1.00 89.81 90 THR A N 1
ATOM 744 C CA . THR A 1 90 ? 9.787 1.540 -4.205 1.00 89.81 90 THR A CA 1
ATOM 745 C C . THR A 1 90 ? 11.061 1.743 -3.388 1.00 89.81 90 THR A C 1
ATOM 747 O O . THR A 1 90 ? 12.149 1.735 -3.956 1.00 89.81 90 THR A O 1
ATOM 750 N N . SER A 1 91 ? 10.954 1.990 -2.079 1.00 88.94 91 SER A N 1
ATOM 751 C CA . SER A 1 91 ? 12.110 2.176 -1.202 1.00 88.94 91 SER A CA 1
ATOM 752 C C . SER A 1 91 ? 11.840 1.675 0.217 1.00 88.94 91 SER A C 1
ATOM 754 O O . SER A 1 91 ? 10.715 1.722 0.719 1.00 88.94 91 SER A O 1
ATOM 756 N N . GLU A 1 92 ? 12.898 1.229 0.895 1.00 88.19 92 GLU A N 1
ATOM 757 C CA . GLU A 1 92 ? 12.827 0.795 2.296 1.00 88.19 92 GLU A CA 1
ATOM 758 C C . GLU A 1 92 ? 12.461 1.957 3.236 1.00 88.19 92 GLU A C 1
ATOM 760 O O . GLU A 1 92 ? 11.722 1.778 4.202 1.00 88.19 92 GLU A O 1
ATOM 765 N N . ASN A 1 93 ? 12.933 3.173 2.938 1.00 88.75 93 ASN A N 1
ATOM 766 C CA . ASN A 1 93 ? 12.598 4.365 3.720 1.00 88.75 93 ASN A CA 1
ATOM 767 C C . ASN A 1 93 ? 11.092 4.659 3.681 1.00 88.75 93 ASN A C 1
ATOM 769 O O . ASN A 1 93 ? 10.477 4.919 4.713 1.00 88.75 93 ASN A O 1
ATOM 773 N N . LEU A 1 94 ? 10.483 4.546 2.499 1.00 91.06 94 LEU A N 1
ATOM 774 C CA . LEU A 1 94 ? 9.044 4.703 2.331 1.00 91.06 94 LEU A CA 1
ATOM 775 C C . LEU A 1 94 ? 8.272 3.646 3.129 1.00 91.06 94 LEU A C 1
ATOM 777 O O . LEU A 1 94 ? 7.300 3.983 3.804 1.00 91.06 94 LEU A O 1
ATOM 781 N N . PHE A 1 95 ? 8.729 2.391 3.112 1.00 92.38 95 PHE A N 1
ATOM 782 C CA . PHE A 1 95 ? 8.146 1.330 3.934 1.00 92.38 95 PHE A CA 1
ATOM 783 C C . PHE A 1 95 ? 8.231 1.643 5.438 1.00 92.38 95 PHE A C 1
ATOM 785 O O . PHE A 1 95 ? 7.240 1.472 6.150 1.00 92.38 95 PHE A O 1
ATOM 792 N N . LYS A 1 96 ? 9.370 2.146 5.934 1.00 91.00 96 LYS A N 1
ATOM 793 C CA . LYS A 1 96 ? 9.542 2.527 7.351 1.00 91.00 96 LYS A CA 1
ATOM 794 C C . LYS A 1 96 ? 8.565 3.627 7.767 1.00 91.00 96 LYS A C 1
ATOM 796 O O . LYS A 1 96 ? 7.880 3.505 8.787 1.00 91.00 96 LYS A O 1
ATOM 801 N N . THR A 1 97 ? 8.449 4.672 6.952 1.00 91.06 97 THR A N 1
ATOM 802 C CA . THR A 1 97 ? 7.491 5.757 7.186 1.00 91.06 97 THR A CA 1
ATOM 803 C C . THR A 1 97 ? 6.054 5.248 7.150 1.00 91.06 97 THR A C 1
ATOM 805 O O . THR A 1 97 ? 5.271 5.526 8.058 1.00 91.06 97 THR A O 1
ATOM 808 N N . PHE A 1 98 ? 5.710 4.440 6.147 1.00 93.69 98 PHE A N 1
ATOM 809 C CA . PHE A 1 98 ? 4.381 3.850 6.011 1.00 93.69 98 PHE A CA 1
ATOM 810 C C . PHE A 1 98 ? 4.015 2.969 7.209 1.00 93.69 98 PHE A C 1
ATOM 812 O O . PHE A 1 98 ? 2.938 3.125 7.780 1.00 93.69 98 PHE A O 1
ATOM 819 N N . SER A 1 99 ? 4.937 2.114 7.651 1.00 91.44 99 SER A N 1
ATOM 820 C CA . SER A 1 99 ? 4.774 1.264 8.835 1.00 91.44 99 SER A CA 1
ATOM 821 C C . SER A 1 99 ? 4.513 2.086 10.092 1.00 91.44 99 SER A C 1
ATOM 823 O O . SER A 1 99 ? 3.631 1.755 10.881 1.00 91.44 99 SER A O 1
ATOM 825 N N . THR A 1 100 ? 5.226 3.200 10.259 1.00 91.19 100 THR A N 1
ATOM 826 C CA . THR A 1 100 ? 5.026 4.113 11.394 1.00 91.19 100 THR A CA 1
ATOM 827 C C . THR A 1 100 ? 3.621 4.719 11.368 1.00 91.19 100 THR A C 1
ATOM 829 O O . THR A 1 100 ? 2.936 4.772 12.387 1.00 91.19 100 THR A O 1
ATOM 832 N N . VAL A 1 101 ? 3.150 5.140 10.193 1.00 92.31 101 VAL A N 1
ATOM 833 C CA . VAL A 1 101 ? 1.814 5.724 10.022 1.00 92.31 101 VAL A CA 1
ATOM 834 C C . VAL A 1 101 ? 0.708 4.695 10.269 1.00 92.31 101 VAL A C 1
ATOM 836 O O . VAL A 1 101 ? -0.252 5.004 10.971 1.00 92.31 101 VAL A O 1
ATOM 839 N N . VAL A 1 102 ? 0.849 3.472 9.752 1.00 91.06 102 VAL A N 1
ATOM 840 C CA . VAL A 1 102 ? -0.109 2.374 9.973 1.00 91.06 102 VAL A CA 1
ATOM 841 C C . VAL A 1 102 ? -0.243 2.055 11.460 1.00 91.06 102 VAL A C 1
ATOM 843 O O . VAL A 1 102 ? -1.366 2.036 11.959 1.00 91.06 102 VAL A O 1
ATOM 846 N N . ASN A 1 103 ? 0.880 1.898 12.170 1.00 88.44 103 ASN A N 1
ATOM 847 C CA . ASN A 1 103 ? 0.905 1.651 13.618 1.00 88.44 103 ASN A CA 1
ATOM 848 C C . ASN A 1 103 ? 0.175 2.738 14.425 1.00 88.44 103 ASN A C 1
ATOM 850 O O . ASN A 1 103 ? -0.439 2.447 15.444 1.00 88.44 103 ASN A O 1
ATOM 854 N N . ASN A 1 104 ? 0.230 3.992 13.969 1.00 88.56 104 ASN A N 1
ATOM 855 C CA . ASN A 1 104 ? -0.399 5.118 14.660 1.00 88.56 104 ASN A CA 1
ATOM 856 C C . ASN A 1 104 ? -1.895 5.283 14.346 1.00 88.56 104 ASN A C 1
ATOM 858 O O . ASN A 1 104 ? -2.607 5.953 15.092 1.00 88.56 104 ASN A O 1
ATOM 862 N N . ILE A 1 105 ? -2.368 4.762 13.211 1.00 86.81 105 ILE A N 1
ATOM 863 C CA . ILE A 1 105 ? -3.759 4.938 12.762 1.00 86.81 105 ILE A CA 1
ATOM 864 C C . ILE A 1 105 ? -4.618 3.747 13.155 1.00 86.81 105 ILE A C 1
ATOM 866 O O . ILE A 1 105 ? -5.765 3.932 13.565 1.00 86.81 105 ILE A O 1
ATOM 870 N N . PHE A 1 106 ? -4.095 2.542 12.960 1.00 82.25 106 PHE A N 1
ATOM 871 C CA . PHE A 1 106 ? -4.870 1.323 13.060 1.00 82.25 106 PHE A CA 1
ATOM 872 C C . PHE A 1 106 ? -4.522 0.569 14.336 1.00 82.25 106 PHE A C 1
ATOM 874 O O . PHE A 1 106 ? -3.370 0.240 14.596 1.00 82.25 106 PHE A O 1
ATOM 881 N N . ASN A 1 107 ? -5.561 0.260 15.106 1.00 73.94 107 ASN A N 1
ATOM 882 C CA . ASN A 1 107 ? -5.491 -0.729 16.174 1.00 73.94 107 ASN A CA 1
ATOM 883 C C . ASN A 1 107 ? -5.663 -2.141 15.576 1.00 73.94 107 ASN A C 1
ATOM 885 O O . ASN A 1 107 ? -5.717 -2.311 14.358 1.00 73.94 107 ASN A O 1
ATOM 889 N N . ARG A 1 108 ? -5.806 -3.165 16.428 1.00 72.12 108 ARG A N 1
ATOM 890 C CA . ARG A 1 108 ? -5.932 -4.581 16.019 1.00 72.12 108 ARG A CA 1
ATOM 891 C C . ARG A 1 108 ? -7.036 -4.881 14.984 1.00 72.12 108 ARG A C 1
ATOM 893 O O . ARG A 1 108 ? -6.965 -5.919 14.341 1.00 72.12 108 ARG A O 1
ATOM 900 N N . ASP A 1 109 ? -8.020 -3.998 14.810 1.00 81.31 109 ASP A N 1
ATOM 901 C CA . ASP A 1 109 ? -9.147 -4.158 13.876 1.00 81.31 109 ASP A CA 1
ATOM 902 C C . ASP A 1 109 ? -8.949 -3.508 12.489 1.00 81.31 109 ASP A C 1
ATOM 904 O O . ASP A 1 109 ? -9.888 -3.478 11.695 1.00 81.31 109 ASP A O 1
ATOM 908 N N . GLY A 1 110 ? -7.758 -2.989 12.176 1.00 86.44 110 GLY A N 1
ATOM 909 C CA . GLY A 1 110 ? -7.475 -2.335 10.893 1.00 86.44 110 GLY A CA 1
ATOM 910 C C . GLY A 1 110 ? -7.448 -3.258 9.659 1.00 86.44 110 GLY A C 1
ATOM 911 O O . GLY A 1 110 ? -7.753 -4.454 9.732 1.00 86.44 110 GLY A O 1
ATOM 912 N N . PRO A 1 111 ? -7.083 -2.718 8.482 1.00 91.38 111 PRO A N 1
ATOM 913 C CA . PRO A 1 111 ? -6.823 -3.521 7.290 1.00 91.38 111 PRO A CA 1
ATOM 914 C C . PRO A 1 111 ? -5.642 -4.476 7.513 1.00 91.38 111 PRO A C 1
ATOM 916 O O . PRO A 1 111 ? -4.660 -4.130 8.169 1.00 91.38 111 PRO A O 1
ATOM 919 N N . GLU A 1 112 ? -5.696 -5.662 6.903 1.00 91.88 112 GLU A N 1
ATOM 920 C CA . GLU A 1 112 ? -4.560 -6.586 6.897 1.00 91.88 112 GLU A CA 1
ATOM 921 C C . GLU A 1 112 ? -3.608 -6.199 5.759 1.00 91.88 112 GLU A C 1
ATOM 923 O O . GLU A 1 112 ? -3.908 -6.399 4.577 1.00 91.88 112 GLU A O 1
ATOM 928 N N . ILE A 1 113 ? -2.460 -5.627 6.118 1.00 93.62 113 ILE A N 1
ATOM 929 C CA . ILE A 1 113 ? -1.464 -5.130 5.168 1.00 93.62 113 ILE A CA 1
ATOM 930 C C . ILE A 1 113 ? -0.351 -6.169 5.024 1.00 93.62 113 ILE A C 1
ATOM 932 O O . ILE A 1 113 ? 0.294 -6.548 6.002 1.00 93.62 113 ILE A O 1
ATOM 936 N N . ILE A 1 114 ? -0.114 -6.614 3.789 1.00 94.44 114 ILE A N 1
ATOM 937 C CA . ILE A 1 114 ? 0.981 -7.527 3.450 1.00 94.44 114 ILE A CA 1
ATOM 938 C C . ILE A 1 114 ? 1.948 -6.814 2.510 1.00 94.44 114 ILE A C 1
ATOM 940 O O . ILE A 1 114 ? 1.590 -6.501 1.376 1.00 94.44 114 ILE A O 1
ATOM 944 N N . TYR A 1 115 ? 3.176 -6.577 2.959 1.00 94.75 115 TYR A N 1
ATOM 945 C CA . TYR A 1 115 ? 4.258 -6.087 2.115 1.00 94.75 115 TYR A CA 1
ATOM 946 C C . TYR A 1 115 ? 4.876 -7.247 1.325 1.00 94.75 115 TYR A C 1
ATOM 948 O O . TYR A 1 115 ? 5.432 -8.172 1.907 1.00 94.75 115 TYR A O 1
ATOM 956 N N . CYS A 1 116 ? 4.780 -7.181 0.000 1.00 93.44 116 CYS A N 1
ATOM 957 C CA . CYS A 1 116 ? 5.419 -8.087 -0.946 1.00 93.44 116 CYS A CA 1
ATOM 958 C C . CYS A 1 116 ? 6.736 -7.478 -1.443 1.00 93.44 116 CYS A C 1
ATOM 960 O O . CYS A 1 116 ? 6.734 -6.433 -2.108 1.00 93.44 116 CYS A O 1
ATOM 962 N N . THR A 1 117 ? 7.859 -8.126 -1.140 1.00 90.50 117 THR A N 1
ATOM 963 C CA . THR A 1 117 ? 9.191 -7.615 -1.504 1.00 90.50 117 THR A CA 1
ATOM 964 C C . THR A 1 117 ? 9.530 -7.833 -2.977 1.00 90.50 117 THR A C 1
ATOM 966 O O . THR A 1 117 ? 10.363 -7.111 -3.519 1.00 90.50 117 THR A O 1
ATOM 969 N N . GLU A 1 118 ? 8.882 -8.793 -3.639 1.00 88.31 118 GLU A N 1
ATOM 970 C CA . GLU A 1 118 ? 9.161 -9.143 -5.031 1.00 88.31 118 GLU A CA 1
ATOM 971 C C . GLU A 1 118 ? 8.105 -8.596 -6.004 1.00 88.31 118 GLU A C 1
ATOM 973 O O . GLU A 1 118 ? 6.894 -8.674 -5.765 1.00 88.31 118 GLU A O 1
ATOM 978 N N . ARG A 1 119 ? 8.580 -8.107 -7.156 1.00 86.12 119 ARG A N 1
ATOM 979 C CA . ARG A 1 119 ? 7.786 -7.927 -8.377 1.00 86.12 119 ARG A CA 1
ATOM 980 C C . ARG A 1 119 ? 8.323 -8.828 -9.473 1.00 86.12 119 ARG A C 1
ATOM 982 O O . ARG A 1 119 ? 9.532 -8.941 -9.653 1.00 86.12 119 ARG A O 1
ATOM 989 N N . ARG A 1 120 ? 7.415 -9.401 -10.254 1.00 79.75 120 ARG A N 1
ATOM 990 C CA . ARG A 1 120 ? 7.722 -9.933 -11.579 1.00 79.75 120 ARG A CA 1
ATOM 991 C C . ARG A 1 120 ? 6.699 -9.330 -12.507 1.00 79.75 120 ARG A C 1
ATOM 993 O O . ARG A 1 120 ? 5.518 -9.668 -12.438 1.00 79.75 120 ARG A O 1
ATOM 1000 N N . GLU A 1 121 ? 7.155 -8.411 -13.346 1.00 62.84 121 GLU A N 1
ATOM 1001 C CA . GLU A 1 121 ? 6.329 -7.929 -14.438 1.00 62.84 121 GLU A CA 1
ATOM 1002 C C . GLU A 1 121 ? 5.976 -9.144 -15.294 1.00 62.84 121 GLU A C 1
ATOM 1004 O O . GLU A 1 121 ? 6.845 -9.789 -15.881 1.00 62.84 121 GLU A O 1
ATOM 1009 N N . PHE A 1 122 ? 4.696 -9.515 -15.287 1.00 54.69 122 PHE A N 1
ATOM 1010 C CA . PHE A 1 122 ? 4.180 -10.436 -16.281 1.00 54.69 122 PHE A CA 1
ATOM 1011 C C . PHE A 1 122 ? 4.271 -9.697 -17.608 1.00 54.69 122 PHE A C 1
ATOM 1013 O O . PHE A 1 122 ? 3.436 -8.850 -17.917 1.00 54.69 122 PHE A O 1
ATOM 1020 N N . LEU A 1 123 ? 5.334 -9.983 -18.349 1.00 47.53 123 LEU A N 1
ATOM 1021 C CA . LEU A 1 123 ? 5.410 -9.689 -19.763 1.00 47.53 123 LEU A CA 1
ATOM 1022 C C . LEU A 1 123 ? 4.353 -10.566 -20.425 1.00 47.53 123 LEU A C 1
ATOM 1024 O O . LEU A 1 123 ? 4.597 -11.731 -20.716 1.00 47.53 123 LEU A O 1
ATOM 1028 N N . GLU A 1 124 ? 3.139 -10.044 -20.588 1.00 46.47 124 GLU A N 1
ATOM 1029 C CA . GLU A 1 124 ? 2.291 -10.557 -21.655 1.00 46.47 124 GLU A CA 1
ATOM 1030 C C . GLU A 1 124 ? 3.071 -10.293 -22.949 1.00 46.47 124 GLU A C 1
ATOM 1032 O O . GLU A 1 124 ? 3.421 -9.149 -23.239 1.00 46.47 124 GLU A O 1
ATOM 1037 N N . ASP A 1 125 ? 3.401 -11.364 -23.674 1.00 44.34 125 ASP A N 1
ATOM 1038 C CA . ASP A 1 125 ? 4.262 -11.445 -24.869 1.00 44.34 125 ASP A CA 1
ATOM 1039 C C . ASP A 1 125 ? 3.872 -10.522 -26.059 1.00 44.34 125 ASP A C 1
ATOM 1041 O O . ASP A 1 125 ? 4.315 -10.724 -27.187 1.00 44.34 125 ASP A O 1
ATOM 1045 N N . GLY A 1 126 ? 3.032 -9.502 -25.866 1.00 45.31 126 GLY A N 1
ATOM 1046 C CA . GLY A 1 126 ? 2.513 -8.635 -26.924 1.00 45.31 126 GLY A CA 1
ATOM 1047 C C . GLY A 1 126 ? 3.373 -7.415 -27.268 1.00 45.31 126 GLY A C 1
ATOM 1048 O O . GLY A 1 126 ? 3.516 -7.099 -28.451 1.00 45.31 126 GLY A O 1
ATOM 1049 N N . ASP A 1 127 ? 3.953 -6.730 -26.274 1.00 46.00 127 ASP A N 1
ATOM 1050 C CA . ASP A 1 127 ? 4.484 -5.370 -26.494 1.00 46.00 127 ASP A CA 1
ATOM 1051 C C . ASP A 1 127 ? 6.016 -5.253 -26.440 1.00 46.00 127 ASP A C 1
ATOM 1053 O O . ASP A 1 127 ? 6.584 -4.459 -27.192 1.00 46.00 127 ASP A O 1
ATOM 1057 N N . LEU A 1 128 ? 6.726 -6.099 -25.680 1.00 45.28 128 LEU A N 1
ATOM 1058 C CA . LEU A 1 128 ? 8.200 -6.061 -25.669 1.00 45.28 128 LEU A CA 1
ATOM 1059 C C . LEU A 1 128 ? 8.855 -6.648 -26.928 1.00 45.28 128 LEU A C 1
ATOM 1061 O O . LEU A 1 128 ? 9.994 -6.306 -27.247 1.00 45.28 128 LEU A O 1
ATOM 1065 N N . ILE A 1 129 ? 8.146 -7.481 -27.693 1.00 46.44 129 ILE A N 1
ATOM 1066 C CA . ILE A 1 129 ? 8.666 -7.998 -28.968 1.00 46.44 129 ILE A CA 1
ATOM 1067 C C . ILE A 1 129 ? 8.721 -6.883 -30.028 1.00 46.44 129 ILE A C 1
ATOM 1069 O O . ILE A 1 129 ? 9.602 -6.893 -30.888 1.00 46.44 129 ILE A O 1
ATOM 1073 N N . LYS A 1 130 ? 7.843 -5.873 -29.959 1.00 46.59 130 LYS A N 1
ATOM 1074 C CA . LYS A 1 130 ? 7.823 -4.791 -30.956 1.00 46.59 130 LYS A CA 1
ATOM 1075 C C . LYS A 1 130 ? 8.999 -3.827 -30.810 1.00 46.59 130 LYS A C 1
ATOM 1077 O O . LYS A 1 130 ? 9.627 -3.515 -31.818 1.00 46.59 130 LYS A O 1
ATOM 1082 N N . GLU A 1 131 ? 9.359 -3.418 -29.594 1.00 47.91 131 GLU A N 1
ATOM 1083 C CA . GLU A 1 131 ? 10.519 -2.531 -29.389 1.00 47.91 131 GLU A CA 1
ATOM 1084 C C . GLU A 1 131 ? 11.863 -3.230 -29.651 1.00 47.91 131 GLU A C 1
ATOM 1086 O O . GLU A 1 131 ? 12.794 -2.609 -30.172 1.00 47.91 131 GLU A O 1
ATOM 1091 N N . ALA A 1 132 ? 11.964 -4.534 -29.374 1.00 46.62 132 ALA A N 1
ATOM 1092 C CA . ALA A 1 132 ? 13.165 -5.308 -29.684 1.00 46.62 132 ALA A CA 1
ATOM 1093 C C . ALA A 1 132 ? 13.358 -5.522 -31.199 1.00 46.62 132 ALA A C 1
ATOM 1095 O O . ALA A 1 132 ? 14.489 -5.485 -31.683 1.00 46.62 132 ALA A O 1
ATOM 1096 N N . ILE A 1 133 ? 12.272 -5.690 -31.966 1.00 49.72 133 ILE A N 1
ATOM 1097 C CA . ILE A 1 133 ? 12.345 -5.830 -33.431 1.00 49.72 133 ILE A CA 1
ATOM 1098 C C . ILE A 1 133 ? 12.588 -4.476 -34.113 1.00 49.72 133 ILE A C 1
ATOM 1100 O O . ILE A 1 133 ? 13.289 -4.415 -35.126 1.00 49.72 133 ILE A O 1
ATOM 1104 N N . GLN A 1 134 ? 12.064 -3.373 -33.570 1.00 46.09 134 GLN A N 1
ATOM 1105 C CA . GLN A 1 134 ? 12.190 -2.068 -34.223 1.00 46.09 134 GLN A CA 1
ATOM 1106 C C . GLN A 1 134 ? 13.622 -1.510 -34.162 1.00 46.09 134 GLN A C 1
ATOM 1108 O O . GLN A 1 134 ? 14.091 -0.936 -35.143 1.00 46.09 134 GLN A O 1
ATOM 1113 N N . ASN A 1 135 ? 14.377 -1.812 -33.101 1.00 47.62 135 ASN A N 1
ATOM 1114 C CA . ASN A 1 135 ? 15.798 -1.449 -33.006 1.00 47.62 135 ASN A CA 1
ATOM 1115 C C . ASN A 1 135 ? 16.733 -2.309 -33.880 1.00 47.62 135 ASN A C 1
ATOM 1117 O O . ASN A 1 135 ? 17.911 -1.983 -34.021 1.00 47.62 135 ASN A O 1
ATOM 1121 N N . GLN A 1 136 ? 16.240 -3.391 -34.498 1.00 46.44 136 GLN A N 1
ATOM 1122 C CA . GLN A 1 136 ? 17.054 -4.236 -35.380 1.00 46.44 136 GLN A CA 1
ATOM 1123 C C . GLN A 1 136 ? 16.926 -3.870 -36.870 1.00 46.44 136 GLN A C 1
ATOM 1125 O O . GLN A 1 136 ? 17.767 -4.282 -37.672 1.00 46.44 136 GLN A O 1
ATOM 1130 N N . HIS A 1 137 ? 15.944 -3.042 -37.250 1.00 49.12 137 HIS A N 1
ATOM 1131 C CA . HIS A 1 137 ? 15.791 -2.565 -38.631 1.00 49.12 137 HIS A CA 1
ATOM 1132 C C . HIS A 1 137 ? 16.485 -1.231 -38.938 1.00 49.12 137 HIS A C 1
ATOM 1134 O O . HIS A 1 137 ? 16.679 -0.925 -40.111 1.00 49.12 137 HIS A O 1
ATOM 1140 N N . GLU A 1 138 ? 16.960 -0.485 -37.937 1.00 49.34 138 GLU A N 1
ATOM 1141 C CA . GLU A 1 138 ? 17.756 0.737 -38.169 1.00 49.34 138 GLU A CA 1
ATOM 1142 C C . GLU A 1 138 ? 19.279 0.478 -38.196 1.00 49.34 138 GLU A C 1
ATOM 1144 O O . GLU A 1 138 ? 20.068 1.356 -38.533 1.00 49.34 138 GLU A O 1
ATOM 1149 N N . GLY A 1 139 ? 19.716 -0.760 -37.928 1.00 50.81 139 GLY A N 1
ATOM 1150 C CA . GLY A 1 139 ? 21.130 -1.158 -37.882 1.00 50.81 139 GLY A CA 1
ATOM 1151 C C . GLY A 1 139 ? 21.763 -1.592 -39.213 1.00 50.81 139 GLY A C 1
ATOM 1152 O O . GLY A 1 139 ? 22.819 -2.225 -39.195 1.00 50.81 139 GLY A O 1
ATOM 1153 N N . LYS A 1 140 ? 21.140 -1.318 -40.368 1.00 52.53 140 LYS A N 1
ATOM 1154 C CA . LYS A 1 140 ? 21.712 -1.629 -41.696 1.00 52.53 140 LYS A CA 1
ATOM 1155 C C . LYS A 1 140 ? 21.484 -0.522 -42.729 1.00 52.53 140 LYS A C 1
ATOM 1157 O O . LYS A 1 140 ? 21.114 -0.794 -43.866 1.00 52.53 140 LYS A O 1
ATOM 1162 N N . THR A 1 141 ? 21.791 0.723 -42.382 1.00 48.06 141 THR A N 1
ATOM 1163 C CA . THR A 1 141 ? 22.118 1.745 -43.390 1.00 48.06 141 THR A CA 1
ATOM 1164 C C . THR A 1 141 ? 23.634 1.792 -43.565 1.00 48.06 141 THR A C 1
ATOM 1166 O O . THR A 1 141 ? 24.348 2.556 -42.932 1.00 48.06 141 THR A O 1
ATOM 1169 N N . ASN A 1 142 ? 24.102 0.853 -44.385 1.00 43.81 142 ASN A N 1
ATOM 1170 C CA . ASN A 1 142 ? 25.286 0.883 -45.242 1.00 43.81 142 ASN A CA 1
ATOM 1171 C C . ASN A 1 142 ? 26.543 1.642 -44.778 1.00 43.81 142 ASN A C 1
ATOM 1173 O O . ASN A 1 142 ? 26.695 2.852 -44.899 1.00 43.81 142 ASN A O 1
ATOM 1177 N N . HIS A 1 143 ? 27.529 0.818 -44.430 1.00 48.88 143 HIS A N 1
ATOM 1178 C CA . HIS A 1 143 ? 28.938 0.984 -44.758 1.00 48.88 143 HIS A CA 1
ATOM 1179 C C . HIS A 1 143 ? 29.151 1.415 -46.232 1.00 48.88 143 HIS A C 1
ATOM 1181 O O . HIS A 1 143 ? 28.639 0.757 -47.136 1.00 48.88 143 HIS A O 1
ATOM 1187 N N . ARG A 1 144 ? 30.015 2.426 -46.426 1.00 45.38 144 ARG A N 1
ATOM 1188 C CA . ARG A 1 144 ? 30.720 2.868 -47.655 1.00 45.38 144 ARG A CA 1
ATOM 1189 C C . ARG A 1 144 ? 29.964 3.707 -48.697 1.00 45.38 144 ARG A C 1
ATOM 1191 O O . ARG A 1 144 ? 29.095 3.223 -49.414 1.00 45.38 144 ARG A O 1
ATOM 1198 N N . GLY A 1 145 ? 30.483 4.926 -48.841 1.00 41.22 145 GLY A N 1
ATOM 1199 C CA . GLY A 1 145 ? 30.324 5.893 -49.922 1.00 41.22 145 GLY A CA 1
ATOM 1200 C C . GLY A 1 145 ? 31.163 7.108 -49.575 1.00 41.22 145 GLY A C 1
ATOM 1201 O O . GLY A 1 145 ? 30.570 8.047 -49.011 1.00 41.22 145 GLY A O 1
#

Secondary structure (DSSP, 8-state):
-------------------SEEEEEEEGGGSSSEEEEEEESS-PPPPEEEEETTEEEEEEEEETTTHHHHHHHHHHHH--TT-EEEEEES-HHHHHHHHHHHHHH--TTS-EEEEEEE------TTSHHHHHHHHHHSTTS-S--

Organism: NCBI:txid559131

Radius of gyration: 21.69 Å; chains: 1; bounding box: 42×66×67 Å

Sequence (145 aa):
MDVDEQTIHSSNSTTEDSSPIKISSDVIDSKPNQYFIHEVYNNPKPVKKETIGKIQRFHVQVSRDNNANEIKKFLKEYTADKKRYYFHFTSENLFKTFSTVVNNIFNRDGPEIIYCTERREFLEDGDLIKEAIQNQHEGKTNHRG